Protein AF-A0A847BHE9-F1 (afdb_monomer)

Secondary structure (DSSP, 8-state):
-PEEEEE---STTHHHHHHHHHHHHHHHHHHHT--EEEEE---SSHHHHHHHSSSS-TTHHHHT-

pLDDT: mean 97.12, std 2.2, range [83.0, 98.56]

Foldseek 3Di:
DADEDEQEQADDCSVVCSVVVVVVVVVVCVVPVHRYHYHYDDAQYPVNCVVPVDRADPCRVVVVD

Solvent-accessible surface area (backbone atoms only — not comparable to full-atom values): 3908 Å² total; per-residue (Å²): 125,77,44,78,42,82,44,62,46,45,57,74,64,28,66,68,49,44,63,56,54,49,55,51,50,53,52,50,25,68,74,68,72,47,54,71,45,81,44,81,49,78,47,58,19,65,71,32,22,76,74,66,79,39,48,61,63,97,57,49,72,70,76,71,109

Sequence (65 aa):
MTQRIAVIPGDGIGNEVMPEGLRVLEAAARRFDIDLVLEHFDFACCDYYVKHGKMLPDDWFEQLK

Mean predicted aligned error: 2.35 Å

Structure (mmCIF, N/CA/C/O backbone):
data_AF-A0A847BHE9-F1
#
_entry.id   AF-A0A847BHE9-F1
#
loop_
_atom_site.group_PDB
_atom_site.id
_atom_site.type_symbol
_atom_site.label_atom_id
_atom_site.label_alt_id
_atom_site.label_comp_id
_atom_site.label_asym_id
_atom_site.label_entity_id
_atom_site.label_seq_id
_atom_site.pdbx_PDB_ins_code
_atom_site.Cartn_x
_atom_site.Cartn_y
_atom_site.Cartn_z
_atom_site.occupancy
_atom_site.B_iso_or_equiv
_atom_site.auth_seq_id
_atom_site.auth_comp_id
_atom_site.auth_asym_id
_atom_site.auth_atom_id
_atom_site.pdbx_PDB_model_num
ATOM 1 N N . MET A 1 1 ? -17.075 4.441 9.957 1.00 83.00 1 MET A N 1
ATOM 2 C CA . MET A 1 1 ? -16.663 4.713 8.563 1.00 83.00 1 MET A CA 1
ATOM 3 C C . MET A 1 1 ? -15.555 3.739 8.242 1.00 83.00 1 MET A C 1
ATOM 5 O O . MET A 1 1 ? -14.579 3.724 8.986 1.00 83.00 1 MET A O 1
ATOM 9 N N . THR A 1 2 ? -15.721 2.938 7.196 1.00 94.00 2 THR A N 1
ATOM 10 C CA . THR A 1 2 ? -14.722 1.961 6.756 1.00 94.00 2 THR A CA 1
ATOM 11 C C . THR A 1 2 ? -13.435 2.666 6.340 1.00 94.00 2 THR A C 1
ATOM 13 O O . THR A 1 2 ? -13.482 3.623 5.568 1.00 94.00 2 THR A O 1
ATOM 16 N N . GLN A 1 3 ? -12.296 2.211 6.852 1.00 95.38 3 GLN A N 1
ATOM 17 C CA . GLN A 1 3 ? -10.973 2.653 6.420 1.00 95.38 3 GLN A CA 1
ATOM 18 C C . GLN A 1 3 ? -10.440 1.650 5.395 1.00 95.38 3 GLN A C 1
ATOM 20 O O . GLN A 1 3 ? -10.269 0.478 5.719 1.00 95.38 3 GLN A O 1
ATOM 25 N N . ARG A 1 4 ? -10.190 2.093 4.160 1.00 96.44 4 ARG A N 1
ATOM 26 C CA . ARG A 1 4 ? -9.555 1.275 3.115 1.00 96.44 4 ARG A CA 1
ATOM 27 C C . ARG A 1 4 ? -8.064 1.592 3.069 1.00 96.44 4 ARG A C 1
ATOM 29 O O . ARG A 1 4 ? -7.698 2.759 2.951 1.00 96.44 4 ARG A O 1
ATOM 36 N N . ILE A 1 5 ? -7.218 0.571 3.165 1.00 97.38 5 ILE A N 1
ATOM 37 C CA . ILE A 1 5 ? -5.762 0.695 3.051 1.00 97.38 5 ILE A CA 1
ATOM 38 C C . ILE A 1 5 ? -5.297 -0.133 1.858 1.00 97.38 5 ILE A C 1
ATOM 40 O O . ILE A 1 5 ? -5.477 -1.349 1.835 1.00 97.38 5 ILE A O 1
ATOM 44 N N . ALA A 1 6 ? -4.656 0.532 0.899 1.00 98.06 6 ALA A N 1
ATOM 45 C CA . ALA A 1 6 ? -3.924 -0.131 -0.166 1.00 98.06 6 ALA A CA 1
ATOM 46 C C . ALA A 1 6 ? -2.604 -0.700 0.376 1.00 98.06 6 ALA A C 1
ATOM 48 O O . ALA A 1 6 ? -1.775 0.024 0.931 1.00 98.06 6 ALA A O 1
ATOM 49 N 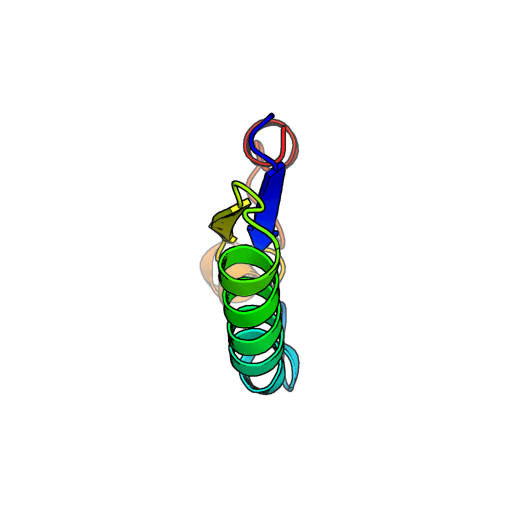N . VAL A 1 7 ? -2.413 -2.002 0.209 1.00 98.38 7 VAL A N 1
ATOM 50 C CA . VAL A 1 7 ? -1.241 -2.755 0.638 1.00 98.38 7 VAL A CA 1
ATOM 51 C C . VAL A 1 7 ? -0.352 -2.996 -0.575 1.00 98.38 7 VAL A C 1
ATOM 53 O O . VAL A 1 7 ? -0.685 -3.793 -1.449 1.00 98.38 7 VAL A O 1
ATOM 56 N N . ILE A 1 8 ? 0.793 -2.316 -0.604 1.00 98.06 8 ILE A N 1
ATOM 57 C CA . ILE A 1 8 ? 1.809 -2.440 -1.654 1.00 98.06 8 ILE A CA 1
ATOM 58 C C . ILE A 1 8 ? 3.136 -2.793 -0.966 1.00 98.06 8 ILE A C 1
ATOM 60 O O . ILE A 1 8 ? 3.753 -1.912 -0.362 1.00 98.06 8 ILE A O 1
ATOM 64 N N . PRO A 1 9 ? 3.571 -4.067 -0.980 1.00 97.69 9 PRO A N 1
ATOM 65 C CA . PRO A 1 9 ? 4.765 -4.4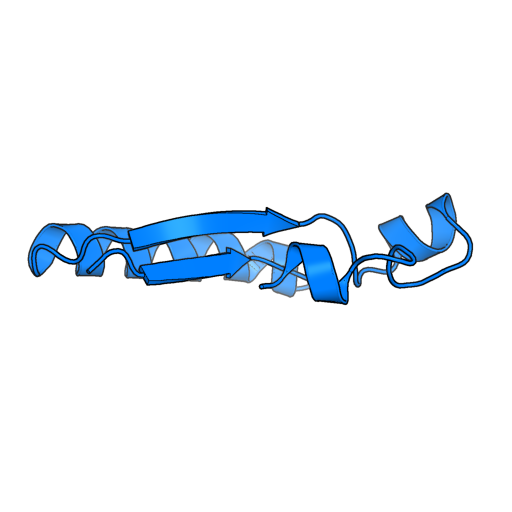96 -0.251 1.00 97.69 9 PRO A CA 1
ATOM 66 C C . PRO A 1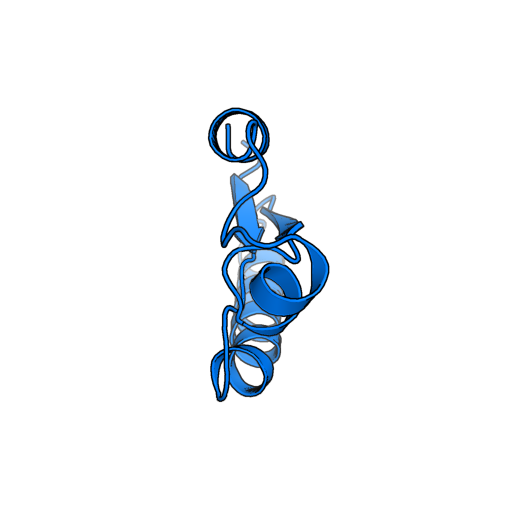 9 ? 6.071 -4.026 -0.907 1.00 97.69 9 PRO A C 1
ATOM 68 O O . PRO A 1 9 ? 7.076 -3.892 -0.215 1.00 97.69 9 PRO A O 1
ATOM 71 N N . GLY A 1 10 ? 6.066 -3.734 -2.211 1.00 97.19 10 GLY A N 1
ATOM 72 C CA . GLY A 1 10 ? 7.267 -3.352 -2.950 1.00 97.19 10 GLY A CA 1
ATOM 73 C C . GLY A 1 10 ? 8.246 -4.520 -3.105 1.00 97.19 10 GLY A C 1
ATOM 74 O O . GLY A 1 10 ? 7.845 -5.633 -3.437 1.00 97.19 10 GLY A O 1
ATOM 75 N N . ASP A 1 11 ? 9.533 -4.261 -2.876 1.00 97.56 11 ASP A N 1
ATOM 76 C CA . ASP A 1 11 ? 10.626 -5.215 -3.091 1.00 97.56 11 ASP A CA 1
ATOM 77 C C . ASP A 1 11 ? 11.349 -5.612 -1.793 1.00 97.56 11 ASP A C 1
ATOM 79 O O . ASP A 1 11 ? 11.313 -4.913 -0.775 1.00 97.56 11 ASP A O 1
ATOM 83 N N . GLY A 1 12 ? 12.085 -6.727 -1.852 1.00 97.06 12 GLY A N 1
ATOM 84 C CA . GLY A 1 12 ? 12.984 -7.168 -0.783 1.00 97.06 12 GLY A CA 1
ATOM 85 C C . GLY A 1 12 ? 12.258 -7.384 0.545 1.00 97.06 12 GLY A C 1
ATOM 86 O O . GLY A 1 12 ? 11.241 -8.078 0.591 1.00 97.06 12 GLY A O 1
ATOM 87 N N . ILE A 1 13 ? 12.765 -6.755 1.614 1.00 97.94 13 ILE A N 1
ATOM 88 C CA . ILE A 1 13 ? 12.227 -6.915 2.974 1.00 97.94 13 ILE A CA 1
ATOM 89 C C . ILE A 1 13 ? 10.766 -6.488 3.094 1.00 97.94 13 ILE A C 1
ATOM 91 O O . ILE A 1 13 ? 10.100 -6.906 4.033 1.00 97.94 13 ILE A O 1
ATOM 95 N N . GLY A 1 14 ? 10.248 -5.683 2.161 1.00 97.50 14 GLY A N 1
ATOM 96 C CA . GLY A 1 14 ? 8.836 -5.317 2.127 1.00 97.50 14 GLY A CA 1
ATOM 97 C C . GLY A 1 14 ? 7.918 -6.542 2.129 1.00 97.50 14 GLY A C 1
ATOM 98 O O . GLY A 1 14 ? 6.939 -6.574 2.871 1.00 97.50 14 GLY A O 1
ATOM 99 N N . ASN A 1 15 ? 8.301 -7.604 1.415 1.00 96.75 15 ASN A N 1
ATOM 100 C CA . ASN A 1 15 ? 7.570 -8.874 1.391 1.00 96.75 15 ASN 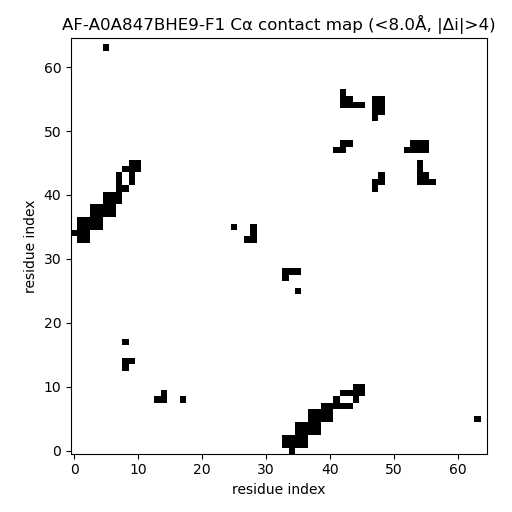A CA 1
ATOM 101 C C . ASN A 1 15 ? 7.657 -9.651 2.716 1.00 96.75 15 ASN A C 1
ATOM 103 O O . ASN A 1 15 ? 6.754 -10.419 3.039 1.00 96.75 15 ASN A O 1
ATOM 107 N N . GLU A 1 16 ? 8.723 -9.445 3.490 1.00 97.94 16 GLU A N 1
ATOM 108 C CA . GLU A 1 16 ? 8.933 -10.094 4.789 1.00 97.94 16 GLU A CA 1
ATOM 109 C C . GLU A 1 16 ? 8.205 -9.350 5.915 1.00 97.94 16 GLU A C 1
ATOM 111 O O . GLU A 1 16 ? 7.593 -9.973 6.780 1.00 97.94 16 GLU A O 1
ATOM 116 N N . VAL A 1 17 ? 8.243 -8.013 5.906 1.00 98.44 17 VAL A N 1
ATOM 117 C CA . VAL A 1 17 ? 7.708 -7.188 7.000 1.00 98.44 17 VAL A CA 1
ATOM 118 C C . VAL A 1 17 ? 6.238 -6.821 6.818 1.00 98.44 17 VAL A C 1
ATOM 120 O O . VAL A 1 17 ? 5.550 -6.606 7.818 1.00 98.44 17 VAL A O 1
ATOM 123 N N . MET A 1 18 ? 5.731 -6.757 5.579 1.00 98.38 18 MET A N 1
ATOM 124 C CA . MET A 1 18 ? 4.335 -6.389 5.321 1.00 98.38 18 MET A CA 1
ATOM 125 C C . MET A 1 18 ? 3.346 -7.328 6.026 1.00 98.38 18 MET A C 1
ATOM 127 O O . MET A 1 18 ? 2.491 -6.808 6.744 1.00 98.38 18 MET A O 1
ATOM 131 N N . PRO A 1 19 ? 3.468 -8.672 5.938 1.00 98.19 19 PRO A N 1
ATOM 132 C CA . PRO A 1 19 ? 2.565 -9.575 6.652 1.00 98.19 19 PRO A CA 1
ATOM 133 C C . PRO A 1 19 ? 2.495 -9.278 8.154 1.00 98.19 19 PRO A C 1
ATOM 135 O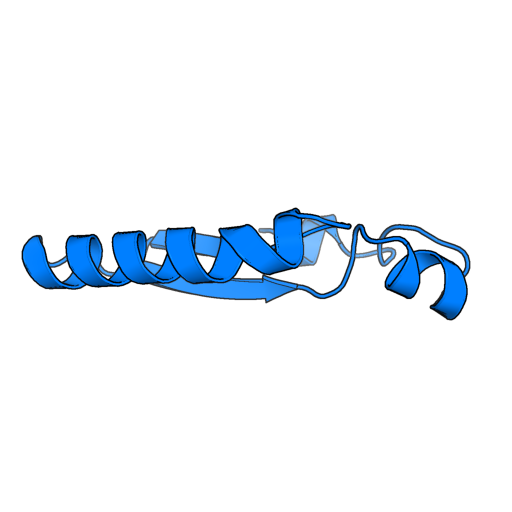 O . PRO A 1 19 ? 1.418 -9.313 8.745 1.00 98.19 19 PRO A O 1
ATOM 138 N N . GLU A 1 20 ? 3.617 -8.895 8.765 1.00 98.56 20 GLU A N 1
ATOM 139 C CA . GLU A 1 20 ? 3.691 -8.607 10.200 1.00 98.56 20 GLU A CA 1
ATOM 140 C C . GLU A 1 20 ? 3.009 -7.297 10.565 1.00 98.56 20 GLU A C 1
ATOM 142 O O . GLU A 1 20 ? 2.281 -7.234 11.559 1.00 98.56 20 GLU A O 1
ATOM 147 N N . GLY A 1 21 ? 3.171 -6.277 9.722 1.00 98.38 21 GLY A N 1
ATOM 148 C CA . GLY A 1 21 ? 2.415 -5.036 9.826 1.00 98.38 21 GLY A CA 1
ATOM 149 C C . GLY A 1 21 ? 0.907 -5.281 9.758 1.00 98.38 21 GLY A C 1
ATOM 150 O O . GLY A 1 21 ? 0.164 -4.798 10.616 1.00 98.38 21 GLY A O 1
ATOM 151 N N . LEU A 1 22 ? 0.455 -6.091 8.796 1.00 98.44 22 LEU A N 1
ATOM 152 C CA . LEU A 1 22 ? -0.964 -6.423 8.639 1.00 98.44 22 LEU A CA 1
ATOM 153 C C . LEU A 1 22 ? -1.513 -7.200 9.840 1.00 98.44 22 LEU A C 1
ATOM 155 O O . LEU A 1 22 ? -2.580 -6.851 10.339 1.00 98.44 22 LEU A O 1
ATOM 159 N N . AR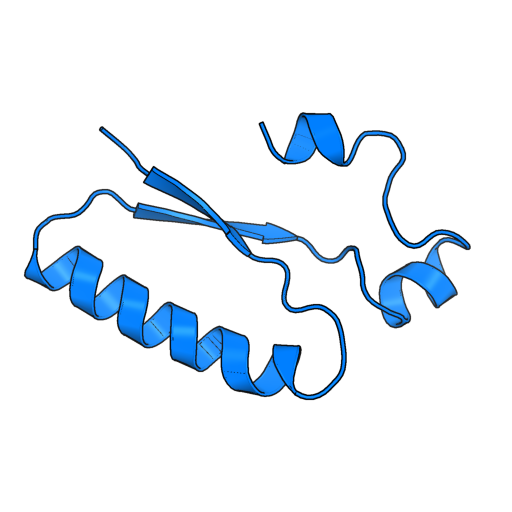G A 1 23 ? -0.767 -8.171 10.390 1.00 98.56 23 ARG A N 1
ATOM 160 C CA . ARG A 1 23 ? -1.179 -8.894 11.611 1.00 98.56 23 ARG A CA 1
ATOM 161 C C . ARG A 1 23 ? -1.424 -7.952 12.791 1.00 98.56 23 ARG A C 1
ATOM 163 O O . ARG A 1 23 ? -2.382 -8.144 13.546 1.00 98.56 23 ARG A O 1
ATOM 170 N N . VAL A 1 24 ? -0.576 -6.935 12.959 1.00 98.44 24 VAL A N 1
ATOM 171 C CA . VAL A 1 24 ? -0.741 -5.922 14.014 1.00 98.44 24 VAL A CA 1
ATOM 172 C C . VAL A 1 24 ? -1.952 -5.033 13.734 1.00 98.44 24 VAL A C 1
ATOM 174 O O . VAL A 1 24 ? -2.746 -4.797 14.648 1.00 98.44 24 VAL A O 1
ATOM 177 N N . LEU A 1 25 ? -2.136 -4.584 12.488 1.00 98.25 25 LEU A N 1
ATOM 178 C CA . LEU A 1 25 ? -3.295 -3.780 12.090 1.00 98.25 25 LEU A CA 1
ATOM 179 C C . LEU A 1 25 ? -4.609 -4.523 12.317 1.00 98.25 25 LEU A C 1
ATOM 181 O O . LEU A 1 25 ? -5.523 -3.969 12.919 1.00 98.25 25 LEU A O 1
ATOM 185 N N . GLU A 1 26 ? -4.694 -5.788 11.918 1.00 98.00 26 GLU A N 1
ATOM 186 C CA . GLU A 1 26 ? -5.870 -6.620 12.157 1.00 98.00 26 GLU A CA 1
ATOM 187 C C . GLU A 1 26 ? -6.155 -6.808 13.653 1.00 98.00 26 GLU A C 1
ATOM 189 O O . GLU A 1 26 ? -7.307 -6.761 14.088 1.00 98.00 26 GLU A O 1
ATOM 194 N N . ALA A 1 27 ? -5.116 -7.024 14.468 1.00 98.50 27 ALA A N 1
ATOM 195 C CA . ALA A 1 27 ? -5.273 -7.158 15.913 1.00 98.50 27 ALA A CA 1
ATOM 196 C C . ALA A 1 27 ? -5.790 -5.861 16.550 1.00 98.50 27 ALA A C 1
ATOM 198 O O . ALA A 1 27 ? -6.700 -5.910 17.382 1.00 98.50 27 ALA A O 1
ATOM 199 N N . ALA A 1 28 ? -5.252 -4.712 16.138 1.00 98.19 28 ALA A N 1
ATOM 200 C CA . ALA A 1 28 ? -5.724 -3.405 16.575 1.00 98.19 28 ALA A CA 1
ATOM 201 C C . ALA A 1 28 ? -7.167 -3.153 16.114 1.00 98.19 28 ALA A C 1
ATOM 203 O O . ALA A 1 28 ? -8.008 -2.775 16.929 1.00 98.19 28 ALA A O 1
ATOM 204 N N . ALA A 1 29 ? -7.480 -3.441 14.850 1.00 97.94 29 ALA A N 1
ATOM 205 C CA . ALA A 1 29 ? -8.811 -3.258 14.290 1.00 97.94 29 ALA A CA 1
ATOM 206 C C . ALA A 1 29 ? -9.866 -4.051 15.067 1.00 97.94 29 ALA A C 1
ATOM 208 O O . ALA A 1 29 ? -10.850 -3.477 15.530 1.00 97.94 29 ALA A O 1
ATOM 209 N N . ARG A 1 30 ? -9.597 -5.334 15.346 1.00 97.69 30 ARG A N 1
ATOM 210 C CA . ARG A 1 30 ? -10.461 -6.164 16.201 1.00 97.69 30 ARG A CA 1
ATOM 211 C C . ARG A 1 30 ? -10.577 -5.628 17.628 1.00 97.69 30 ARG A C 1
ATOM 213 O O . ARG A 1 30 ? -11.651 -5.676 18.215 1.00 97.69 30 ARG A 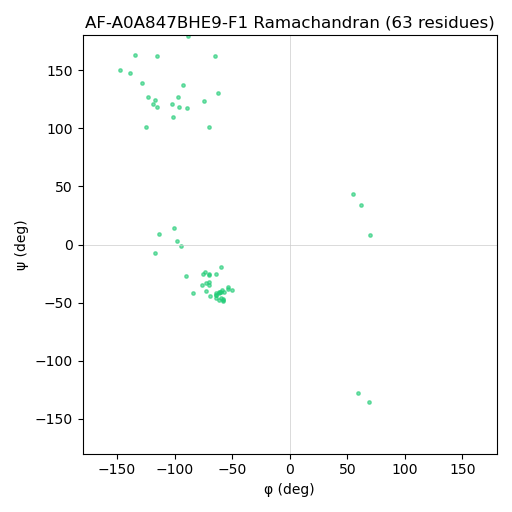O 1
ATOM 220 N N . ARG A 1 31 ? -9.479 -5.148 18.221 1.00 98.44 31 ARG A N 1
ATOM 221 C CA . ARG A 1 31 ? -9.453 -4.690 19.622 1.00 98.44 31 ARG A CA 1
ATOM 222 C C . ARG A 1 31 ? -10.233 -3.396 19.846 1.00 98.44 31 ARG A C 1
ATOM 224 O O . ARG A 1 31 ? -10.740 -3.191 20.954 1.00 98.44 31 ARG A O 1
ATOM 231 N N . PHE A 1 32 ? -10.260 -2.526 18.845 1.00 97.69 32 PHE A N 1
ATOM 232 C CA . PHE A 1 32 ? -10.826 -1.181 18.932 1.00 97.69 32 PHE A CA 1
ATOM 233 C C . PHE A 1 32 ? -12.074 -0.990 18.064 1.00 97.69 32 PHE A C 1
ATOM 235 O O . PHE A 1 32 ? -12.543 0.137 17.955 1.00 97.69 32 PHE A O 1
ATOM 242 N N . ASP A 1 33 ? -12.609 -2.072 17.489 1.00 97.12 33 ASP A N 1
ATOM 243 C CA . ASP A 1 33 ? -13.786 -2.057 16.610 1.00 97.12 33 ASP A CA 1
ATOM 244 C C . ASP A 1 33 ? -13.625 -1.083 15.427 1.00 97.12 33 ASP A C 1
ATOM 246 O O . ASP A 1 33 ? -14.500 -0.283 15.096 1.00 97.12 33 ASP A O 1
ATOM 250 N N . ILE A 1 34 ? -12.439 -1.111 14.810 1.00 97.25 34 ILE A N 1
ATOM 251 C CA . ILE A 1 34 ? -12.135 -0.315 13.620 1.00 97.25 34 ILE A CA 1
ATOM 252 C C . ILE A 1 34 ? -12.518 -1.146 12.402 1.00 97.25 34 ILE A C 1
ATOM 254 O O . ILE A 1 34 ? -11.924 -2.189 12.137 1.00 97.25 34 ILE A O 1
ATOM 258 N N . ASP A 1 35 ? -13.481 -0.646 11.638 1.00 97.31 35 ASP A N 1
ATOM 259 C CA . ASP A 1 35 ? -13.841 -1.199 10.338 1.00 97.31 35 ASP A CA 1
ATOM 260 C C . ASP A 1 35 ? -12.722 -0.911 9.321 1.00 97.31 35 ASP A C 1
ATOM 262 O O . ASP A 1 35 ? -12.574 0.221 8.845 1.00 97.31 35 ASP A O 1
ATOM 266 N N . LEU A 1 36 ? -11.890 -1.922 9.063 1.00 97.50 36 LEU A N 1
ATOM 267 C CA . LEU A 1 36 ? -10.664 -1.843 8.274 1.00 97.50 36 LEU A CA 1
ATOM 268 C C . LEU A 1 36 ? -10.715 -2.837 7.108 1.00 97.50 36 LEU A C 1
ATOM 270 O O . LEU A 1 36 ? -10.902 -4.034 7.314 1.00 97.50 36 LEU A O 1
ATOM 274 N N . VAL A 1 37 ? -10.476 -2.344 5.895 1.00 97.19 37 VAL A N 1
ATOM 275 C CA . VAL A 1 37 ? -10.367 -3.142 4.670 1.00 97.19 37 VAL A CA 1
ATOM 276 C C . VAL A 1 37 ? -8.956 -2.997 4.116 1.00 97.19 37 VAL A C 1
ATOM 278 O O . VAL A 1 37 ? -8.490 -1.885 3.869 1.00 97.19 37 VAL A O 1
ATOM 281 N N . LEU A 1 38 ? -8.287 -4.130 3.920 1.00 97.50 38 LEU A N 1
ATOM 282 C CA . LEU A 1 38 ? -6.957 -4.214 3.326 1.00 97.50 38 LEU A CA 1
ATOM 283 C C . LEU A 1 38 ? -7.100 -4.674 1.874 1.00 97.50 38 LEU A C 1
ATOM 285 O O . LEU A 1 38 ? -7.644 -5.747 1.617 1.00 97.50 38 LEU A O 1
ATOM 289 N N . GLU A 1 39 ? -6.628 -3.867 0.931 1.00 97.56 39 GLU A N 1
ATOM 290 C CA . GLU A 1 39 ? -6.679 -4.166 -0.500 1.00 97.56 39 GLU A CA 1
ATOM 291 C C . GLU A 1 39 ? -5.261 -4.328 -1.036 1.00 97.56 39 GLU A C 1
ATOM 293 O O . GLU A 1 39 ? -4.454 -3.409 -0.943 1.00 97.56 39 GLU A O 1
ATOM 298 N N . HIS A 1 40 ? -4.935 -5.512 -1.546 1.00 97.62 40 HIS A N 1
ATOM 299 C CA . HIS A 1 40 ? -3.574 -5.857 -1.947 1.00 97.62 40 HIS A CA 1
ATOM 300 C C . HIS A 1 40 ? -3.324 -5.559 -3.421 1.00 97.62 40 HIS A C 1
ATOM 302 O O . HIS A 1 40 ? -4.147 -5.893 -4.273 1.00 97.62 40 HIS A O 1
ATOM 308 N N . PHE A 1 41 ? -2.155 -4.990 -3.708 1.00 97.81 41 PHE A N 1
ATOM 309 C CA . PHE A 1 41 ? -1.714 -4.664 -5.057 1.00 97.81 41 PHE A CA 1
ATOM 310 C C . PHE A 1 41 ? -0.322 -5.235 -5.330 1.00 97.81 41 PHE A C 1
ATOM 312 O O . PHE A 1 41 ? 0.582 -5.134 -4.500 1.00 97.81 41 PHE A O 1
ATOM 319 N N . ASP A 1 42 ? -0.148 -5.767 -6.539 1.00 95.25 42 ASP A N 1
ATOM 320 C CA . ASP A 1 42 ? 1.075 -6.466 -6.958 1.00 95.25 42 ASP A CA 1
ATOM 321 C C . ASP A 1 42 ? 2.039 -5.573 -7.761 1.00 95.25 42 ASP A C 1
ATOM 323 O O . ASP A 1 42 ? 3.047 -6.050 -8.280 1.00 95.25 42 ASP A O 1
ATOM 327 N N . PHE A 1 43 ? 1.708 -4.291 -7.942 1.00 97.19 43 PHE A N 1
ATOM 328 C CA . PHE A 1 43 ? 2.546 -3.334 -8.665 1.00 97.19 43 PHE A CA 1
ATOM 329 C C . PHE A 1 43 ? 3.568 -2.642 -7.752 1.00 97.19 43 PHE A C 1
ATOM 331 O O . PHE A 1 43 ? 3.609 -2.872 -6.548 1.00 97.19 43 PHE A O 1
ATOM 338 N N . ALA A 1 44 ? 4.387 -1.758 -8.332 1.00 96.62 44 ALA A N 1
ATOM 339 C CA . ALA A 1 44 ? 5.468 -1.036 -7.653 1.00 96.62 44 ALA A CA 1
ATOM 340 C C . ALA A 1 44 ? 6.569 -1.941 -7.068 1.00 96.62 44 ALA A C 1
ATOM 342 O O . ALA A 1 44 ? 7.173 -1.610 -6.050 1.00 96.62 44 ALA A O 1
ATOM 343 N N . CYS A 1 45 ? 6.859 -3.051 -7.746 1.00 97.88 45 CYS A N 1
ATOM 344 C CA . CYS A 1 45 ? 7.980 -3.940 -7.454 1.00 97.88 45 CYS A CA 1
ATOM 345 C C . CYS A 1 45 ? 8.735 -4.324 -8.739 1.00 97.88 45 CYS A C 1
ATOM 347 O O . CYS A 1 45 ? 8.228 -4.172 -9.859 1.00 97.88 45 CYS A O 1
ATOM 349 N N . C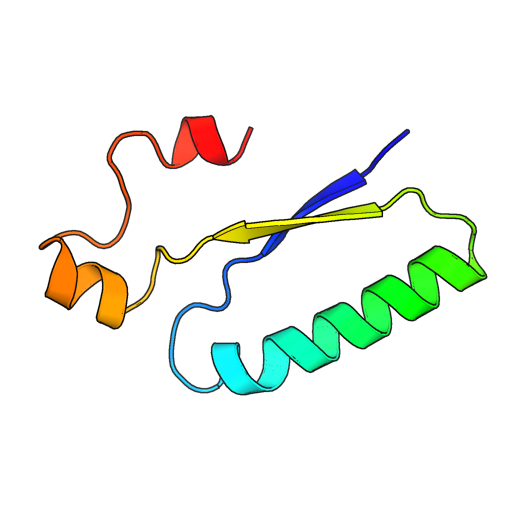YS A 1 46 ? 9.953 -4.836 -8.586 1.00 97.44 46 CYS A N 1
ATOM 350 C CA . CYS A 1 46 ? 10.816 -5.277 -9.675 1.00 97.44 46 CYS A CA 1
ATOM 351 C C . CYS A 1 46 ? 10.175 -6.409 -10.489 1.00 97.44 46 CYS A C 1
ATOM 353 O O . CYS A 1 46 ? 10.212 -6.368 -11.717 1.00 97.44 46 CYS A O 1
ATOM 355 N N . ASP A 1 47 ? 9.512 -7.368 -9.837 1.00 96.88 47 ASP A N 1
ATOM 356 C CA . ASP A 1 47 ? 8.815 -8.465 -10.525 1.00 96.88 47 ASP A CA 1
ATOM 357 C C . ASP A 1 47 ? 7.725 -7.934 -11.467 1.00 96.88 47 ASP A C 1
ATOM 359 O O . ASP A 1 47 ? 7.594 -8.382 -12.613 1.00 96.88 47 ASP A O 1
ATOM 363 N N . TYR A 1 48 ? 6.979 -6.916 -11.024 1.00 98.00 48 TYR A N 1
ATOM 364 C CA . TYR A 1 48 ? 5.998 -6.239 -11.862 1.00 98.00 48 TYR A CA 1
ATOM 365 C C . TYR A 1 48 ? 6.672 -5.523 -13.038 1.00 98.00 48 TYR A C 1
ATOM 367 O O . TYR A 1 48 ? 6.201 -5.644 -14.171 1.00 98.00 48 TYR A O 1
ATOM 375 N N . TYR A 1 49 ? 7.791 -4.832 -12.805 1.00 98.12 49 TYR A N 1
ATOM 376 C CA . TYR A 1 49 ? 8.555 -4.177 -13.868 1.00 98.12 49 TYR A CA 1
ATOM 377 C C . TYR A 1 49 ? 9.082 -5.163 -14.910 1.00 98.12 49 TYR A C 1
ATOM 379 O O . TYR A 1 49 ? 8.885 -4.946 -16.104 1.00 98.12 49 TYR A O 1
ATOM 387 N N . VAL A 1 50 ? 9.692 -6.268 -14.481 1.00 98.19 50 VAL A N 1
ATOM 388 C CA . VAL A 1 50 ? 10.207 -7.316 -15.373 1.00 98.19 50 VAL A CA 1
ATOM 389 C C . VAL A 1 50 ? 9.081 -7.897 -16.229 1.00 98.19 50 VAL A C 1
ATOM 391 O O . VAL A 1 50 ? 9.274 -8.140 -17.420 1.00 98.19 50 VAL A O 1
ATOM 394 N N . LYS A 1 51 ? 7.890 -8.079 -15.650 1.00 97.81 51 LYS A N 1
ATOM 395 C CA . LYS A 1 51 ? 6.732 -8.643 -16.350 1.00 97.81 51 LYS A CA 1
ATOM 396 C C . LYS A 1 51 ? 6.052 -7.664 -17.315 1.00 97.81 51 LYS A C 1
ATOM 398 O O . LYS A 1 51 ? 5.552 -8.103 -18.348 1.00 97.81 51 LYS A O 1
ATOM 403 N N . HIS A 1 52 ? 6.004 -6.370 -16.996 1.00 97.44 52 HIS A N 1
ATOM 404 C CA . HIS A 1 52 ? 5.171 -5.400 -17.727 1.00 97.44 52 HIS A CA 1
ATOM 405 C C . HIS A 1 52 ? 5.962 -4.285 -18.432 1.00 97.44 52 HIS A C 1
ATOM 407 O O . HIS A 1 52 ? 5.371 -3.492 -19.161 1.00 97.44 52 HIS A O 1
ATOM 413 N N . GLY A 1 53 ? 7.276 -4.186 -18.212 1.00 98.06 53 GLY A N 1
ATOM 414 C CA . GLY A 1 53 ? 8.128 -3.105 -18.724 1.00 98.06 53 GLY A CA 1
ATOM 415 C C . GLY A 1 53 ? 7.879 -1.738 -18.072 1.00 98.06 53 GLY A C 1
ATOM 416 O O . GLY A 1 53 ? 8.403 -0.727 -18.536 1.00 98.06 53 GLY A O 1
ATOM 417 N N . LYS A 1 54 ? 7.067 -1.689 -17.011 1.00 97.50 54 LYS A N 1
ATOM 418 C CA . LYS A 1 54 ? 6.682 -0.479 -16.274 1.00 97.50 54 LYS A CA 1
ATOM 419 C C . LYS A 1 54 ? 6.463 -0.802 -14.802 1.00 97.50 54 LYS A C 1
ATOM 421 O O . LYS A 1 54 ? 6.075 -1.915 -14.478 1.00 97.50 54 LYS A O 1
ATOM 426 N N . MET A 1 55 ? 6.710 0.166 -13.920 1.00 96.31 55 MET A N 1
ATOM 427 C CA . MET A 1 55 ? 6.593 -0.029 -12.463 1.00 96.31 55 MET A CA 1
ATOM 428 C C . MET A 1 55 ? 5.140 -0.063 -11.972 1.00 96.31 55 MET A C 1
ATOM 430 O O . MET A 1 55 ? 4.860 -0.635 -10.924 1.00 96.31 55 MET A O 1
ATOM 434 N N . LEU A 1 56 ? 4.224 0.570 -12.705 1.00 97.44 56 LEU A N 1
ATOM 435 C CA . LEU A 1 56 ? 2.825 0.768 -12.326 1.00 97.44 56 LEU A CA 1
ATOM 436 C C . LEU A 1 56 ? 1.924 0.551 -13.555 1.00 97.44 56 LEU A C 1
ATOM 438 O O . LEU A 1 56 ? 2.358 0.861 -14.671 1.00 97.44 56 LEU A O 1
ATOM 442 N N . PRO A 1 57 ? 0.689 0.041 -13.392 1.00 97.44 57 PRO A N 1
ATOM 443 C CA . PRO A 1 57 ? -0.312 0.046 -14.459 1.00 97.44 57 PRO A CA 1
ATOM 444 C C . PRO A 1 57 ? -0.715 1.483 -14.821 1.00 97.44 57 PRO A C 1
ATOM 446 O O . PRO A 1 57 ? -0.478 2.400 -14.046 1.00 97.44 57 PRO A O 1
ATOM 449 N N . ASP A 1 58 ? -1.321 1.708 -15.987 1.00 97.88 58 ASP A N 1
ATOM 450 C CA . ASP A 1 58 ? -1.605 3.082 -16.453 1.00 97.88 58 ASP A CA 1
ATOM 451 C C . ASP A 1 58 ? -2.709 3.766 -15.628 1.00 97.88 58 ASP A C 1
ATOM 453 O O . ASP A 1 58 ? -2.745 4.987 -15.509 1.00 97.88 58 ASP A O 1
ATOM 457 N N . ASP A 1 59 ? -3.578 2.966 -15.018 1.00 97.31 59 ASP A N 1
ATOM 458 C CA . ASP A 1 59 ? -4.709 3.358 -14.182 1.00 97.31 59 ASP A CA 1
ATOM 459 C C . ASP A 1 59 ? -4.417 3.241 -12.674 1.00 97.31 59 ASP A C 1
ATOM 461 O O . ASP A 1 59 ? -5.341 3.327 -11.867 1.00 97.31 59 ASP A O 1
ATOM 465 N N . TRP A 1 60 ? -3.147 3.089 -12.268 1.00 96.75 60 TRP A N 1
ATOM 466 C CA . TRP A 1 60 ? -2.755 2.871 -10.865 1.00 96.75 60 TRP A CA 1
ATOM 467 C C . TRP A 1 60 ? -3.370 3.888 -9.894 1.00 96.75 60 TRP A C 1
ATOM 469 O O . TRP A 1 60 ? -3.778 3.531 -8.796 1.00 96.75 60 TRP A O 1
ATOM 479 N N . PHE A 1 61 ? -3.463 5.159 -10.292 1.00 96.50 61 PHE A N 1
ATOM 480 C CA . PHE A 1 61 ? -3.988 6.213 -9.428 1.00 96.50 61 PHE A CA 1
ATOM 481 C C . PHE A 1 61 ? -5.495 6.078 -9.203 1.00 96.50 61 PHE A C 1
ATOM 483 O O . PHE A 1 61 ? -5.976 6.363 -8.112 1.00 96.50 61 PHE A O 1
ATOM 490 N N . GLU A 1 62 ? -6.240 5.623 -10.213 1.00 97.31 62 GLU A N 1
ATOM 491 C CA . GLU A 1 62 ? -7.674 5.361 -10.070 1.00 97.31 62 GLU A CA 1
ATOM 492 C C . GLU A 1 62 ? -7.925 4.106 -9.229 1.00 97.31 62 GLU A C 1
ATOM 494 O O . GLU A 1 62 ? -8.871 4.089 -8.450 1.00 97.31 62 GLU A O 1
ATOM 499 N N . GLN A 1 63 ? -7.043 3.101 -9.308 1.00 95.19 63 GLN A N 1
ATOM 500 C CA . GLN A 1 63 ? -7.101 1.919 -8.440 1.00 95.19 63 GLN A CA 1
ATOM 501 C C . GLN A 1 63 ? -6.877 2.252 -6.952 1.00 95.19 63 GLN A C 1
ATOM 503 O O . GLN A 1 63 ? -7.352 1.522 -6.088 1.00 95.19 63 GLN A O 1
ATOM 508 N N . LEU A 1 64 ? -6.175 3.351 -6.642 1.00 95.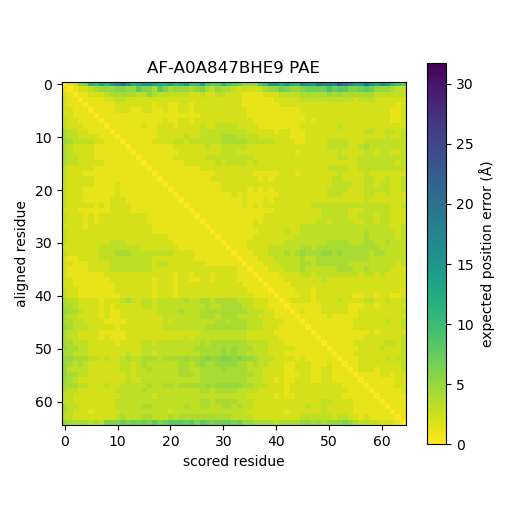31 64 LEU A N 1
ATOM 509 C CA . LEU A 1 64 ? -5.864 3.773 -5.268 1.00 95.31 64 LEU A CA 1
ATOM 510 C C . LEU A 1 64 ? -6.855 4.781 -4.658 1.00 95.31 64 LEU A C 1
ATOM 512 O O . LEU A 1 64 ? -6.660 5.189 -3.510 1.00 95.31 64 LEU A O 1
ATOM 516 N N . LYS A 1 65 ? -7.882 5.211 -5.397 1.00 89.62 65 LYS A N 1
ATOM 517 C CA . LYS A 1 65 ? -8.952 6.073 -4.863 1.00 89.62 65 LYS A CA 1
ATOM 518 C C . LYS A 1 65 ? -10.008 5.281 -4.079 1.00 89.62 65 LYS A C 1
ATOM 520 O O . LYS A 1 65 ? -10.621 5.900 -3.183 1.00 89.62 65 LYS A O 1
#

Radius of gyration: 13.78 Å; Cα contacts (8 Å, |Δi|>4): 66; chains: 1; bounding box: 30×16×38 Å

Nearest PDB structures (foldseek):
  3flk-assembly2_C  TM=9.922E-01  e=1.102E-06  Pseudomonas putida
  1cnz-assembly1_B  TM=8.778E-01  e=2.276E-04  Salmonella enterica subsp. enterica serovar Typhimurium
  3vmk-assembly1_B  TM=8.404E-01  e=5.855E-04  Shewanella benthica
  1v5b-assembly4_H  TM=8.329E-01  e=1.316E-03  Heyndrickxia coagulans
  1wpw-assembly1_A  TM=8.678E-01  e=1.220E-02  Sulfurisphaera tokodaii